Protein AF-A0A077WUE4-F1 (afdb_monomer)

Sequence (149 aa):
MSTCPNLTWLNMISPHDVDLSSLPMTTCPNLTHLLVYRSYEDITLDQVIDIWNRFPSLEHLRLHAYADMQPALVVTDHCPSMKTLEVRVLDASSLEFEYKKEGPPSEEAEITNLNVSWEAFDDEPSLNINPILRRYRNTLQQLDLKKNI

Radius of gyration: 15.43 Å; Cα contacts (8 Å, |Δi|>4): 306; chains: 1; bounding box: 34×41×38 Å

Organism: NCBI:txid688394

Nearest PDB structures (foldseek):
  7yrj-assembly1_B  TM=4.305E-01  e=7.480E-01  Homo sapiens
  7vkq-assembly1_A  TM=3.617E-01  e=7.026E-01  Drosophila melanogaster
  2wwx-assembly1_A  TM=5.158E-01  e=4.049E+00  Homo sapiens
  5ucr-assembly1_B  TM=3.877E-01  e=2.962E+00  Neisseria gonorrhoeae NCCP11945
  3dmh-assembly1_A  TM=5.832E-01  e=9.131E+00  Thermus thermophilus HB8

Mean predicted aligned error: 6.74 Å

Structure (mmCIF, N/CA/C/O backbone):
data_AF-A0A077WUE4-F1
#
_entry.id   AF-A0A077WUE4-F1
#
loop_
_atom_site.group_PDB
_atom_site.id
_atom_site.type_symbol
_atom_site.label_atom_id
_atom_site.label_alt_id
_atom_site.label_comp_id
_atom_site.label_asym_id
_atom_site.label_entity_id
_atom_site.label_seq_id
_atom_site.pdbx_PDB_ins_code
_atom_site.Cartn_x
_atom_site.Cartn_y
_atom_site.Cartn_z
_atom_site.occupancy
_atom_site.B_iso_or_equiv
_atom_site.auth_seq_id
_atom_site.auth_comp_id
_atom_site.auth_asym_id
_atom_site.auth_atom_id
_atom_site.pdbx_PDB_model_num
ATOM 1 N N . MET A 1 1 ? 4.539 -22.494 14.848 1.00 50.84 1 MET A N 1
ATOM 2 C CA . MET A 1 1 ? 5.478 -21.725 15.692 1.00 50.84 1 MET A CA 1
ATOM 3 C C . MET A 1 1 ? 5.593 -20.345 15.072 1.00 50.84 1 MET A C 1
ATOM 5 O O . MET A 1 1 ? 5.801 -20.287 13.870 1.00 50.84 1 MET A O 1
ATOM 9 N N . SER A 1 2 ? 5.374 -19.273 15.836 1.00 59.34 2 SER A N 1
ATOM 10 C CA . SER A 1 2 ? 5.565 -17.894 15.365 1.00 59.34 2 SER A CA 1
ATOM 11 C C . SER A 1 2 ? 7.052 -17.549 15.400 1.00 59.34 2 SER A C 1
ATOM 13 O O . SER A 1 2 ? 7.696 -17.749 16.434 1.00 59.34 2 SER A O 1
ATOM 15 N N . THR A 1 3 ? 7.594 -17.027 14.311 1.00 68.88 3 THR A N 1
ATOM 16 C CA . THR A 1 3 ? 8.992 -16.594 14.239 1.00 68.88 3 THR A CA 1
ATOM 17 C C . THR A 1 3 ? 9.052 -15.136 14.711 1.00 68.88 3 THR A C 1
ATOM 19 O O . THR A 1 3 ? 8.196 -14.335 14.379 1.00 68.88 3 THR A O 1
ATOM 22 N N . CYS A 1 4 ? 10.001 -14.744 15.556 1.00 78.75 4 CYS A N 1
ATOM 23 C CA . CYS A 1 4 ? 10.162 -13.326 15.937 1.00 78.75 4 CYS A CA 1
ATOM 24 C C . CYS A 1 4 ? 8.860 -12.610 16.408 1.00 78.75 4 CYS A C 1
ATOM 26 O O . CYS A 1 4 ? 8.463 -11.604 15.822 1.00 78.75 4 CYS A O 1
ATOM 28 N N . PRO A 1 5 ? 8.186 -13.074 17.480 1.00 82.88 5 PRO A N 1
ATOM 29 C CA . PRO A 1 5 ? 6.887 -12.538 17.914 1.00 82.88 5 PRO A CA 1
ATOM 30 C C . PRO A 1 5 ? 6.917 -11.055 18.314 1.00 82.88 5 PRO A C 1
ATOM 32 O O . PRO A 1 5 ? 5.872 -10.424 18.373 1.00 82.88 5 PRO A O 1
ATOM 35 N N . ASN A 1 6 ? 8.094 -10.487 18.575 1.00 88.19 6 ASN A N 1
ATOM 36 C CA . ASN A 1 6 ? 8.259 -9.073 18.921 1.00 88.19 6 ASN A CA 1
ATOM 37 C C . ASN A 1 6 ? 8.636 -8.198 17.714 1.00 88.19 6 ASN A C 1
ATOM 39 O O . ASN A 1 6 ? 8.863 -7.004 17.886 1.00 88.19 6 ASN A O 1
ATOM 43 N N . LEU A 1 7 ? 8.768 -8.776 16.515 1.00 90.69 7 LEU A N 1
ATOM 44 C CA . LEU A 1 7 ? 9.123 -8.023 15.319 1.00 90.69 7 LEU A CA 1
ATOM 45 C C . LEU A 1 7 ? 7.924 -7.191 14.867 1.00 90.69 7 LEU A C 1
ATOM 47 O O . LEU A 1 7 ? 6.911 -7.738 14.440 1.00 90.69 7 LEU A O 1
ATOM 51 N N . THR A 1 8 ? 8.065 -5.873 14.958 1.00 93.38 8 THR A N 1
ATOM 52 C CA . THR A 1 8 ? 7.058 -4.896 14.523 1.00 93.38 8 THR A CA 1
ATOM 53 C C . THR A 1 8 ? 7.438 -4.199 13.220 1.00 93.38 8 THR A C 1
ATOM 55 O O . THR A 1 8 ? 6.571 -3.670 12.532 1.00 93.38 8 THR A O 1
ATOM 58 N N . TRP A 1 9 ? 8.719 -4.237 12.850 1.00 94.12 9 TRP A N 1
ATOM 59 C CA . TRP A 1 9 ? 9.263 -3.555 11.683 1.00 94.12 9 TRP A CA 1
ATOM 60 C C . TRP A 1 9 ? 10.204 -4.472 10.907 1.00 94.12 9 TRP A C 1
ATOM 62 O O . TRP A 1 9 ? 11.134 -5.037 11.484 1.00 94.12 9 TRP A O 1
ATOM 72 N N . LEU A 1 10 ? 10.006 -4.572 9.595 1.00 91.75 10 LEU A N 1
ATOM 73 C CA . LEU A 1 10 ? 10.883 -5.297 8.683 1.00 91.75 10 LEU A CA 1
ATOM 74 C C . LEU A 1 10 ? 11.199 -4.423 7.469 1.00 91.75 10 LEU A C 1
ATOM 76 O O . LEU A 1 10 ? 10.311 -3.851 6.843 1.00 91.75 10 LEU A O 1
ATOM 80 N N . ASN A 1 11 ? 12.484 -4.326 7.143 1.00 91.50 11 ASN A N 1
ATOM 81 C CA . ASN A 1 11 ? 12.974 -3.590 5.988 1.00 91.50 11 ASN A CA 1
ATOM 82 C C . ASN A 1 11 ? 13.837 -4.514 5.127 1.00 91.50 11 ASN A C 1
ATOM 84 O O . ASN A 1 11 ? 14.848 -5.030 5.604 1.00 91.50 11 ASN A O 1
ATOM 88 N N . MET A 1 12 ? 13.434 -4.709 3.875 1.00 89.19 12 MET A N 1
ATOM 89 C CA . MET A 1 12 ? 14.132 -5.508 2.877 1.00 89.19 12 MET A CA 1
ATOM 90 C C . MET A 1 12 ? 14.604 -4.592 1.750 1.00 89.19 12 MET A C 1
ATOM 92 O O . MET A 1 12 ? 13.797 -4.028 1.011 1.00 89.19 12 MET A O 1
ATOM 96 N N . ILE A 1 13 ? 15.923 -4.444 1.624 1.00 87.81 13 ILE A N 1
ATOM 97 C CA . ILE A 1 13 ? 16.560 -3.612 0.600 1.00 87.81 13 ILE A CA 1
ATOM 98 C C . ILE A 1 13 ? 17.272 -4.526 -0.386 1.00 87.81 13 ILE A C 1
ATOM 100 O O . ILE A 1 13 ? 18.127 -5.317 0.008 1.00 87.81 13 ILE A O 1
ATOM 104 N N . SER A 1 14 ? 16.917 -4.396 -1.658 1.00 85.00 14 SER A N 1
ATOM 105 C CA . SER A 1 14 ? 17.414 -5.225 -2.752 1.00 85.00 14 SER A CA 1
ATOM 106 C C . SER A 1 14 ? 17.356 -6.731 -2.492 1.00 85.00 14 SER A C 1
ATOM 108 O O . SER A 1 14 ? 18.354 -7.423 -2.713 1.00 85.00 14 SER A O 1
ATOM 110 N N . PRO A 1 15 ? 16.209 -7.267 -2.024 1.00 82.19 15 PRO A N 1
ATOM 111 C CA . PRO A 1 15 ? 16.051 -8.710 -1.959 1.00 82.19 15 PRO A CA 1
ATOM 112 C C . PRO A 1 15 ? 16.087 -9.296 -3.375 1.00 82.19 15 PRO A C 1
ATOM 114 O O . PRO A 1 15 ? 15.539 -8.713 -4.314 1.00 82.19 15 PRO A O 1
ATOM 117 N N . HIS A 1 16 ? 16.738 -10.450 -3.525 1.00 77.12 16 HIS A N 1
ATOM 118 C CA . HIS A 1 16 ? 16.711 -11.202 -4.783 1.00 77.12 16 HIS A CA 1
ATOM 119 C C . HIS A 1 16 ? 15.294 -11.648 -5.139 1.00 77.12 16 HIS A C 1
ATOM 121 O O . HIS A 1 16 ? 14.901 -11.511 -6.287 1.00 77.12 16 HIS A O 1
ATOM 127 N N . ASP A 1 17 ? 14.542 -12.096 -4.137 1.00 75.31 17 ASP A N 1
ATOM 128 C CA . ASP A 1 17 ? 13.166 -12.552 -4.265 1.00 75.31 17 ASP A CA 1
ATOM 129 C C . ASP A 1 17 ? 12.365 -12.067 -3.045 1.00 75.31 17 ASP A C 1
ATOM 131 O O . ASP A 1 17 ? 12.893 -11.986 -1.928 1.00 75.31 17 ASP A O 1
ATOM 135 N N . VAL A 1 18 ? 11.108 -11.696 -3.277 1.00 75.69 18 VAL A N 1
ATOM 136 C CA . VAL A 1 18 ? 10.131 -11.273 -2.261 1.00 75.69 18 VAL A CA 1
ATOM 137 C C . VAL A 1 18 ? 9.136 -12.408 -1.984 1.00 75.69 18 VAL A C 1
ATOM 139 O O . VAL A 1 18 ? 8.132 -12.205 -1.308 1.00 75.69 18 VAL A O 1
ATOM 142 N N . ASP A 1 19 ? 9.398 -13.622 -2.471 1.00 75.50 19 ASP A N 1
ATOM 143 C CA . ASP A 1 19 ? 8.563 -14.780 -2.212 1.00 75.50 19 ASP A CA 1
ATOM 144 C C . ASP A 1 19 ? 8.569 -15.163 -0.726 1.00 75.50 19 ASP A C 1
ATOM 146 O O . ASP A 1 19 ? 9.442 -15.854 -0.188 1.00 75.50 19 ASP A O 1
ATOM 150 N N . LEU A 1 20 ? 7.519 -14.715 -0.046 1.00 73.12 20 LEU A N 1
ATOM 151 C CA . LEU A 1 20 ? 7.235 -15.068 1.334 1.00 73.12 20 LEU A CA 1
ATOM 152 C C . LEU A 1 20 ? 6.449 -16.384 1.435 1.00 73.12 20 LEU A C 1
ATOM 154 O O . LEU A 1 20 ? 6.045 -16.749 2.542 1.00 73.12 20 LEU A O 1
ATOM 158 N N . SER A 1 21 ? 6.229 -17.110 0.327 1.00 71.62 21 SER A N 1
ATOM 159 C CA . SER A 1 21 ? 5.464 -18.363 0.305 1.00 71.62 21 SER A CA 1
ATOM 160 C C . SER A 1 21 ? 6.049 -19.426 1.227 1.00 71.62 21 SER A C 1
ATOM 162 O O . SER A 1 21 ? 5.306 -20.144 1.901 1.00 71.62 21 SER A O 1
ATOM 164 N N . SER A 1 22 ? 7.381 -19.460 1.317 1.00 71.31 22 SER A N 1
ATOM 165 C CA . SER A 1 22 ? 8.142 -20.380 2.162 1.00 71.31 22 SER A CA 1
ATOM 166 C C . SER A 1 22 ? 7.986 -20.111 3.664 1.00 71.31 22 SER A C 1
ATOM 168 O O . SER A 1 22 ? 8.233 -20.999 4.485 1.00 71.31 22 SER A O 1
ATOM 170 N N . LEU A 1 23 ? 7.554 -18.905 4.046 1.00 68.62 23 LEU A N 1
ATOM 171 C CA . LEU A 1 23 ? 7.296 -18.551 5.435 1.00 68.62 23 LEU A CA 1
ATOM 172 C C . LEU A 1 23 ? 5.913 -19.071 5.872 1.00 68.62 23 LEU A C 1
ATOM 174 O O . LEU A 1 23 ? 4.958 -19.027 5.101 1.00 68.62 23 LEU A O 1
ATOM 178 N N . PRO A 1 24 ? 5.734 -19.522 7.124 1.00 67.06 24 PRO A N 1
ATOM 179 C CA . PRO A 1 24 ? 4.402 -19.769 7.681 1.00 67.06 24 PRO A CA 1
ATOM 180 C C . PRO A 1 24 ? 3.455 -18.557 7.539 1.00 67.06 24 PRO A C 1
ATOM 182 O O . PRO A 1 24 ? 3.879 -17.409 7.673 1.00 67.06 24 PRO A O 1
ATOM 185 N N . MET A 1 25 ? 2.144 -18.779 7.382 1.00 65.94 25 MET A N 1
ATOM 186 C CA . MET A 1 25 ? 1.152 -17.681 7.319 1.00 65.94 25 MET A CA 1
ATOM 187 C C . MET A 1 25 ? 1.108 -16.790 8.575 1.00 65.94 25 MET A C 1
ATOM 189 O O . MET A 1 25 ? 0.535 -15.715 8.540 1.00 65.94 25 MET A O 1
ATOM 193 N N . THR A 1 26 ? 1.711 -17.210 9.690 1.00 64.50 26 THR A N 1
ATOM 194 C CA . THR A 1 26 ? 1.737 -16.467 10.963 1.00 64.50 26 THR A CA 1
ATOM 195 C C . THR A 1 26 ? 3.157 -16.110 11.393 1.00 64.50 26 THR A C 1
ATOM 197 O O . THR A 1 26 ? 3.483 -16.107 12.583 1.00 64.50 26 THR A O 1
ATOM 200 N N . THR A 1 27 ? 4.035 -15.855 10.418 1.00 68.75 27 THR A N 1
ATOM 201 C CA . THR A 1 27 ? 5.469 -15.744 10.697 1.00 68.75 27 THR A CA 1
ATOM 202 C C . THR A 1 27 ? 5.816 -14.565 11.579 1.00 68.75 27 THR A C 1
ATOM 204 O O . THR A 1 27 ? 6.732 -14.747 12.348 1.00 68.75 27 THR A O 1
ATOM 207 N N . CYS A 1 28 ? 5.095 -13.442 11.596 1.00 82.06 28 CYS A N 1
ATOM 208 C CA . CYS A 1 28 ? 5.354 -12.332 12.526 1.00 82.06 28 CYS A CA 1
ATOM 209 C C . CYS A 1 28 ? 4.030 -11.620 12.864 1.00 82.06 28 CYS A C 1
ATOM 211 O O . CYS A 1 28 ? 3.685 -10.638 12.209 1.00 82.06 28 CYS A O 1
ATOM 213 N N . PRO A 1 29 ? 3.253 -12.098 13.855 1.00 83.00 29 PRO A N 1
ATOM 214 C CA . PRO A 1 29 ? 1.875 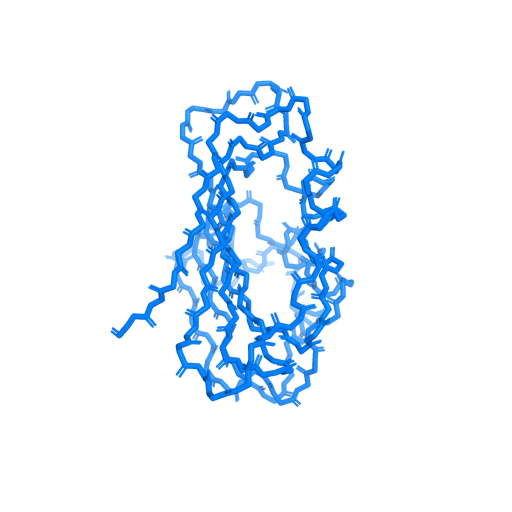-11.637 14.065 1.00 83.00 29 PRO A CA 1
ATOM 215 C C . PRO A 1 29 ? 1.769 -10.165 14.479 1.00 83.00 29 PRO A C 1
ATOM 217 O O . PRO A 1 29 ? 0.711 -9.570 14.318 1.00 83.00 29 PRO A O 1
ATOM 220 N N . ASN A 1 30 ? 2.852 -9.579 14.994 1.00 89.38 30 ASN A N 1
ATOM 221 C CA . ASN A 1 30 ? 2.905 -8.193 15.458 1.00 89.38 30 ASN A CA 1
ATOM 222 C C . ASN A 1 30 ? 3.593 -7.251 14.456 1.00 89.38 30 ASN A C 1
ATOM 224 O O . ASN A 1 30 ? 3.871 -6.107 14.807 1.00 89.38 30 ASN A O 1
ATOM 228 N N . LEU A 1 31 ? 3.890 -7.713 13.234 1.00 91.62 31 LEU A N 1
ATOM 229 C CA . LEU A 1 31 ? 4.519 -6.876 12.217 1.00 91.62 31 LEU A CA 1
ATOM 230 C C . LEU A 1 31 ? 3.537 -5.791 11.762 1.00 91.62 31 LEU A C 1
ATOM 232 O O . LEU A 1 31 ? 2.506 -6.103 11.173 1.00 91.62 31 LEU A O 1
ATOM 236 N N . THR A 1 32 ? 3.871 -4.531 12.034 1.00 93.12 32 THR A N 1
ATOM 237 C CA . THR A 1 32 ? 3.061 -3.361 11.670 1.00 93.12 32 THR A CA 1
ATOM 238 C C . THR A 1 32 ? 3.650 -2.587 10.496 1.00 93.12 32 THR A C 1
ATOM 240 O O . THR A 1 32 ? 2.910 -1.888 9.810 1.00 93.12 32 THR A O 1
ATOM 243 N N . HIS A 1 33 ? 4.952 -2.730 10.225 1.00 94.50 33 HIS A N 1
ATOM 244 C CA . HIS A 1 33 ? 5.639 -2.029 9.142 1.00 94.50 33 HIS A CA 1
ATOM 245 C C . HIS A 1 33 ? 6.469 -2.989 8.293 1.00 94.50 33 HIS A C 1
ATOM 247 O O . HIS A 1 33 ? 7.347 -3.690 8.808 1.00 94.50 33 HIS A O 1
ATOM 253 N N . LEU A 1 34 ? 6.225 -2.971 6.985 1.00 93.06 34 LEU A N 1
ATOM 254 C CA . LEU A 1 34 ? 6.987 -3.717 5.994 1.00 93.06 34 LEU A CA 1
ATOM 255 C C . LEU A 1 34 ? 7.415 -2.787 4.862 1.00 93.06 34 LEU A C 1
ATOM 257 O O . LEU A 1 34 ? 6.587 -2.155 4.209 1.00 93.06 34 LEU A O 1
ATOM 261 N N . LEU A 1 35 ? 8.719 -2.734 4.617 1.00 92.19 35 LEU A N 1
ATOM 262 C CA . LEU A 1 35 ? 9.312 -2.040 3.480 1.00 92.19 35 LEU A CA 1
ATOM 263 C C . LEU A 1 35 ? 10.032 -3.056 2.596 1.00 92.19 35 LEU A C 1
ATOM 265 O O . LEU A 1 35 ? 10.894 -3.790 3.080 1.00 92.19 35 LEU A O 1
ATOM 269 N N . VAL A 1 36 ? 9.705 -3.054 1.307 1.00 89.69 36 VAL A N 1
ATOM 270 C CA . VAL A 1 36 ? 10.411 -3.804 0.268 1.00 89.69 36 VAL A CA 1
ATOM 271 C C . VAL A 1 36 ? 10.852 -2.829 -0.811 1.00 89.69 36 VAL A C 1
ATOM 273 O O . VAL A 1 36 ? 10.029 -2.250 -1.519 1.00 89.69 36 VAL A O 1
ATOM 276 N N . TYR A 1 37 ? 12.159 -2.622 -0.917 1.00 85.75 37 TYR A N 1
ATOM 277 C CA . TYR A 1 37 ? 12.734 -1.620 -1.803 1.00 85.75 37 TYR A CA 1
ATOM 278 C C . TYR A 1 37 ? 13.703 -2.250 -2.802 1.00 85.75 37 TYR A C 1
ATOM 280 O O . TYR A 1 37 ? 14.611 -2.977 -2.400 1.00 85.75 37 TYR A O 1
ATOM 288 N N . ARG A 1 38 ? 13.545 -1.916 -4.092 1.00 82.25 38 ARG A N 1
ATOM 289 C CA . ARG A 1 38 ? 14.416 -2.346 -5.205 1.00 82.25 38 ARG A CA 1
ATOM 290 C C . ARG A 1 38 ? 14.639 -3.861 -5.277 1.00 82.25 38 ARG A C 1
ATOM 292 O O . ARG A 1 38 ? 15.787 -4.287 -5.402 1.00 82.25 38 ARG A O 1
ATOM 299 N N . SER A 1 39 ? 13.585 -4.666 -5.162 1.00 80.88 39 SER A N 1
ATOM 300 C CA . SER A 1 39 ? 13.703 -6.101 -5.443 1.00 80.88 39 SER A CA 1
ATOM 301 C C . SER A 1 39 ? 14.243 -6.325 -6.859 1.00 80.88 39 SER A C 1
ATOM 303 O O . SER A 1 39 ? 13.985 -5.527 -7.761 1.00 80.88 39 SER A O 1
ATOM 305 N N . TYR A 1 40 ? 15.048 -7.375 -7.037 1.00 75.44 40 TYR A N 1
ATOM 306 C CA . TYR A 1 40 ? 15.578 -7.725 -8.360 1.00 75.44 40 TYR A CA 1
ATOM 307 C C . TYR A 1 40 ? 14.491 -8.280 -9.282 1.00 75.44 40 TYR A C 1
ATOM 309 O O . TYR A 1 40 ? 14.570 -8.097 -10.494 1.00 75.44 40 TYR A O 1
ATOM 317 N N . GLU A 1 41 ? 13.495 -8.941 -8.697 1.00 79.62 41 GLU A N 1
ATOM 318 C CA . GLU A 1 41 ? 12.299 -9.412 -9.382 1.00 79.62 41 GLU A CA 1
ATOM 319 C C . GLU A 1 41 ? 11.116 -8.481 -9.103 1.00 79.62 41 GLU A C 1
ATOM 321 O O . GLU A 1 41 ? 10.997 -7.903 -8.012 1.00 79.62 41 GLU A O 1
ATOM 326 N N . ASP A 1 42 ? 10.247 -8.334 -10.102 1.00 76.81 42 ASP A N 1
ATOM 327 C CA . ASP A 1 42 ? 9.027 -7.543 -9.993 1.00 76.81 42 ASP A CA 1
ATOM 328 C C . ASP A 1 42 ? 8.106 -8.157 -8.942 1.00 76.81 42 ASP A C 1
ATOM 330 O O . ASP A 1 42 ? 7.783 -9.346 -8.992 1.00 76.81 42 ASP A O 1
ATOM 334 N N . ILE A 1 43 ? 7.646 -7.332 -8.001 1.00 80.25 43 ILE A N 1
ATOM 335 C CA . ILE A 1 43 ? 6.652 -7.769 -7.025 1.00 80.25 43 ILE A CA 1
ATOM 336 C C . ILE A 1 43 ? 5.327 -7.944 -7.757 1.00 80.25 43 ILE A C 1
ATOM 338 O O . ILE A 1 43 ? 4.697 -6.978 -8.191 1.00 80.25 43 ILE A O 1
ATOM 342 N N . THR A 1 44 ? 4.907 -9.194 -7.881 1.00 82.81 44 THR A N 1
ATOM 343 C CA . THR A 1 44 ? 3.640 -9.562 -8.505 1.00 82.81 44 THR A CA 1
ATOM 344 C C . THR A 1 44 ? 2.462 -9.202 -7.608 1.00 82.81 44 THR A C 1
ATOM 346 O O . THR A 1 44 ? 2.579 -9.115 -6.383 1.00 82.81 44 THR A O 1
ATOM 349 N N . LEU A 1 45 ? 1.283 -9.058 -8.211 1.00 82.12 45 LEU A N 1
ATOM 350 C CA . LEU A 1 45 ? 0.046 -8.854 -7.468 1.00 82.12 45 LEU A CA 1
ATOM 351 C C . LEU A 1 45 ? -0.191 -9.953 -6.412 1.00 82.12 45 LEU A C 1
ATOM 353 O O . LEU A 1 45 ? -0.493 -9.647 -5.259 1.00 82.12 45 LEU A O 1
ATOM 357 N N . ASP A 1 46 ? 0.001 -11.219 -6.779 1.00 83.56 46 ASP A N 1
ATOM 358 C CA . ASP A 1 46 ? -0.198 -12.342 -5.860 1.00 83.56 46 ASP A CA 1
ATOM 359 C C . ASP A 1 46 ? 0.717 -12.236 -4.630 1.00 83.56 46 ASP A C 1
ATOM 361 O O . ASP A 1 46 ? 0.269 -12.471 -3.510 1.00 83.56 46 ASP A O 1
ATOM 365 N N . GLN A 1 47 ? 1.962 -11.776 -4.800 1.00 84.94 47 GLN A N 1
ATOM 366 C CA . GLN A 1 47 ? 2.878 -11.525 -3.681 1.00 84.94 47 GLN A CA 1
ATOM 367 C C . GLN A 1 47 ? 2.403 -10.377 -2.779 1.00 84.94 47 GLN A C 1
ATOM 369 O O . GLN A 1 47 ? 2.523 -10.473 -1.557 1.00 84.94 47 GLN A O 1
ATOM 374 N N . VAL A 1 48 ? 1.828 -9.307 -3.342 1.00 84.75 48 VAL A N 1
ATOM 375 C CA . VAL A 1 48 ? 1.224 -8.223 -2.542 1.00 84.75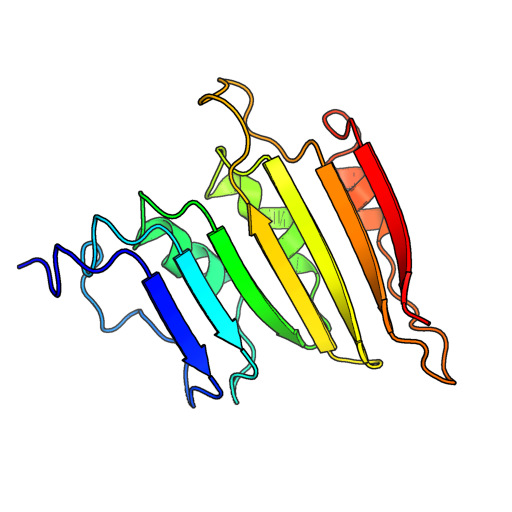 48 VAL A CA 1
ATOM 376 C C . VAL A 1 48 ? 0.062 -8.753 -1.704 1.00 84.75 48 VAL A C 1
ATOM 378 O O . VAL A 1 48 ? -0.025 -8.455 -0.513 1.00 84.75 48 VAL A O 1
ATOM 381 N N . ILE A 1 49 ? -0.812 -9.564 -2.300 1.00 84.19 49 ILE A N 1
ATOM 382 C CA . ILE A 1 49 ? -1.946 -10.193 -1.610 1.00 84.19 49 ILE A CA 1
ATOM 383 C C . ILE A 1 49 ? -1.448 -11.115 -0.489 1.00 84.19 49 ILE A C 1
ATOM 385 O O . ILE A 1 49 ? -1.940 -11.060 0.642 1.00 84.19 49 ILE A O 1
ATOM 389 N N . ASP A 1 50 ? -0.434 -11.925 -0.778 1.00 85.69 50 ASP A N 1
ATOM 390 C CA . ASP A 1 50 ? 0.176 -12.839 0.182 1.00 85.69 50 ASP A CA 1
ATOM 391 C C . ASP A 1 50 ? 0.799 -12.109 1.374 1.00 85.69 50 ASP A C 1
ATOM 393 O O . ASP A 1 50 ? 0.651 -12.562 2.510 1.00 85.69 50 ASP A O 1
ATOM 397 N N . ILE A 1 51 ? 1.449 -10.964 1.148 1.00 87.19 51 ILE A N 1
ATOM 398 C CA . ILE A 1 51 ? 1.974 -10.104 2.216 1.00 87.19 51 ILE A CA 1
ATOM 399 C C . ILE A 1 51 ? 0.852 -9.716 3.190 1.00 87.19 51 ILE A C 1
ATOM 401 O O . ILE A 1 51 ? 1.004 -9.895 4.401 1.00 87.19 51 ILE A O 1
ATOM 405 N N . TRP A 1 52 ? -0.290 -9.244 2.684 1.00 83.81 52 TRP A N 1
ATOM 406 C CA . TRP A 1 52 ? -1.417 -8.844 3.534 1.00 83.81 52 TRP A CA 1
ATOM 407 C C . TRP A 1 52 ? -2.011 -10.013 4.315 1.00 83.81 52 TRP A C 1
ATOM 409 O O . TRP A 1 52 ? -2.279 -9.887 5.510 1.00 83.81 52 TRP A O 1
ATOM 419 N N . ASN A 1 53 ? -2.152 -11.173 3.674 1.00 83.38 53 ASN A N 1
ATOM 420 C CA . ASN A 1 53 ? -2.677 -12.373 4.324 1.00 83.38 53 ASN A CA 1
ATOM 421 C C . ASN A 1 53 ? -1.750 -12.898 5.436 1.00 83.38 53 ASN A C 1
ATOM 423 O O . ASN A 1 53 ? -2.221 -13.497 6.404 1.00 83.38 53 ASN A O 1
ATOM 427 N N . ARG A 1 54 ? -0.432 -12.691 5.305 1.00 84.81 54 ARG A N 1
ATOM 428 C CA . ARG A 1 54 ? 0.587 -13.169 6.260 1.00 84.81 54 ARG A CA 1
ATOM 429 C C . ARG A 1 54 ? 0.795 -12.233 7.449 1.00 84.81 54 ARG A C 1
ATOM 431 O O . ARG A 1 54 ? 1.202 -12.686 8.522 1.00 84.81 54 ARG A O 1
ATOM 438 N N . PHE A 1 55 ? 0.532 -10.941 7.274 1.00 87.25 55 PHE A N 1
ATOM 439 C CA . PHE A 1 55 ? 0.763 -9.918 8.293 1.00 87.25 55 PHE A CA 1
ATOM 440 C C . PHE A 1 55 ? -0.547 -9.189 8.632 1.00 87.25 55 PHE A C 1
ATOM 442 O O . PHE A 1 55 ? -0.755 -8.052 8.217 1.00 87.25 55 PHE A O 1
ATOM 449 N N . PRO A 1 56 ? -1.442 -9.806 9.428 1.00 83.94 56 PRO A N 1
ATOM 450 C CA . PRO A 1 56 ? -2.762 -9.237 9.726 1.00 83.94 56 PRO A CA 1
ATOM 451 C C . PRO A 1 56 ? -2.710 -7.945 10.558 1.00 83.94 56 PRO A C 1
ATOM 453 O O . PRO A 1 56 ? -3.688 -7.204 10.607 1.00 83.94 56 PRO A O 1
ATOM 456 N N . SER A 1 57 ? -1.582 -7.676 11.218 1.00 88.31 57 SER A N 1
ATOM 457 C CA . SER A 1 57 ? -1.351 -6.451 11.994 1.00 88.31 57 SER A CA 1
ATOM 458 C C . SER A 1 57 ? -0.681 -5.345 11.178 1.00 88.31 57 SER A C 1
ATOM 460 O O . SER A 1 57 ? -0.319 -4.323 11.754 1.00 88.31 57 SER A O 1
ATOM 462 N N . LEU A 1 58 ? -0.475 -5.533 9.870 1.00 89.62 58 LEU A N 1
ATOM 463 C CA . LEU A 1 58 ? 0.262 -4.584 9.048 1.00 89.62 58 LEU A CA 1
ATOM 464 C C . LEU A 1 58 ? -0.509 -3.265 8.920 1.00 89.62 58 LEU A C 1
ATOM 466 O O . LEU A 1 58 ? -1.665 -3.223 8.503 1.00 89.62 58 LEU A O 1
ATOM 470 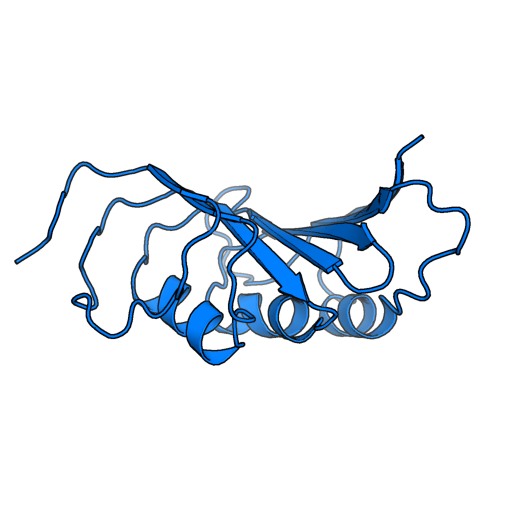N N . GLU A 1 59 ? 0.149 -2.177 9.297 1.00 91.62 59 GLU A N 1
ATOM 471 C CA . GLU A 1 59 ? -0.394 -0.818 9.262 1.00 91.62 59 GLU A CA 1
ATOM 472 C C . GLU A 1 59 ? 0.264 0.010 8.161 1.00 91.62 59 GLU A C 1
ATOM 474 O O . GLU A 1 59 ? -0.352 0.938 7.646 1.00 91.62 59 GLU A O 1
ATOM 479 N N . HIS A 1 60 ? 1.499 -0.343 7.798 1.00 92.69 60 HIS A N 1
ATOM 480 C CA . HIS A 1 60 ? 2.301 0.348 6.803 1.00 92.69 60 HIS A CA 1
ATOM 481 C C . HIS A 1 60 ? 2.971 -0.667 5.880 1.00 92.69 60 HIS A C 1
ATOM 483 O O . HIS A 1 60 ? 3.759 -1.506 6.329 1.00 92.69 60 HIS A O 1
ATOM 489 N N . LEU A 1 61 ? 2.691 -0.560 4.584 1.00 92.06 61 LEU A N 1
ATOM 490 C CA . LEU A 1 61 ? 3.340 -1.355 3.549 1.00 92.06 61 LEU A CA 1
ATOM 491 C C . LEU A 1 61 ? 3.929 -0.429 2.498 1.00 92.06 61 LEU A C 1
ATOM 493 O O . LEU A 1 61 ? 3.207 0.379 1.926 1.00 92.06 61 LEU A O 1
ATOM 497 N N . ARG A 1 62 ? 5.218 -0.579 2.203 1.00 92.19 62 ARG A N 1
ATOM 498 C CA . ARG A 1 62 ? 5.876 0.153 1.123 1.00 92.19 62 ARG A CA 1
ATOM 499 C C . ARG A 1 62 ? 6.557 -0.810 0.164 1.00 92.19 62 ARG A C 1
ATOM 501 O O . ARG A 1 62 ? 7.340 -1.653 0.597 1.00 92.19 62 ARG A O 1
ATOM 508 N N . LEU A 1 63 ? 6.233 -0.684 -1.117 1.00 90.00 63 LEU A N 1
ATOM 509 C CA . LEU A 1 63 ? 6.641 -1.589 -2.186 1.00 90.00 63 LEU A CA 1
ATOM 510 C C . LEU A 1 63 ? 7.203 -0.799 -3.361 1.00 90.00 63 LEU A C 1
ATOM 512 O O . LEU A 1 63 ? 6.584 0.156 -3.822 1.00 90.00 63 LEU A O 1
ATOM 516 N N . HIS A 1 64 ? 8.337 -1.247 -3.880 1.00 87.25 64 HIS A N 1
ATOM 517 C CA . HIS A 1 64 ? 8.832 -0.844 -5.190 1.00 87.25 64 HIS A CA 1
ATOM 518 C C . HIS A 1 64 ? 8.253 -1.793 -6.248 1.00 87.25 64 HIS A C 1
ATOM 520 O O . HIS A 1 64 ? 8.364 -3.007 -6.096 1.00 87.25 64 HIS A O 1
ATOM 526 N N . ALA A 1 65 ? 7.661 -1.257 -7.311 1.00 78.88 65 ALA A N 1
ATOM 527 C CA . ALA A 1 65 ? 7.137 -2.026 -8.436 1.00 78.88 65 ALA A CA 1
ATOM 528 C C . ALA A 1 65 ? 7.533 -1.383 -9.770 1.00 78.88 65 ALA A C 1
ATOM 530 O O . ALA A 1 65 ? 7.675 -0.163 -9.865 1.00 78.88 65 ALA A O 1
ATOM 531 N N . TYR A 1 66 ? 7.675 -2.195 -10.813 1.00 74.25 66 TYR A N 1
ATOM 532 C CA . TYR A 1 66 ? 7.972 -1.707 -12.156 1.00 74.25 66 TYR A CA 1
ATOM 533 C C . TYR A 1 66 ? 6.684 -1.523 -12.958 1.00 74.25 66 TYR A C 1
ATOM 535 O O . TYR A 1 66 ? 5.988 -2.490 -13.244 1.00 74.25 66 TYR A O 1
ATOM 543 N N . ALA A 1 67 ? 6.371 -0.269 -13.297 1.00 68.19 67 ALA A N 1
ATOM 544 C CA . ALA A 1 67 ? 5.317 0.201 -14.206 1.00 68.19 67 ALA A CA 1
ATOM 545 C C . ALA A 1 67 ? 3.890 -0.374 -14.036 1.00 68.19 67 ALA A C 1
ATOM 547 O O . ALA A 1 67 ? 3.010 -0.062 -14.841 1.00 68.19 67 ALA A O 1
ATOM 548 N N . ASP A 1 68 ? 3.625 -1.165 -12.996 1.00 76.75 68 ASP A N 1
ATOM 549 C CA . ASP A 1 68 ? 2.339 -1.804 -12.755 1.00 76.75 68 ASP A CA 1
ATOM 550 C C . ASP A 1 68 ? 1.540 -1.066 -11.675 1.00 76.75 68 ASP A C 1
ATOM 552 O O . ASP A 1 68 ? 1.966 -0.923 -10.531 1.00 76.75 68 ASP A O 1
ATOM 556 N N . MET A 1 69 ? 0.344 -0.605 -12.044 1.00 81.69 69 MET A N 1
ATOM 557 C CA . MET A 1 69 ? -0.613 0.017 -11.128 1.00 81.69 69 MET A CA 1
ATOM 558 C C . MET A 1 69 ? -1.572 -0.976 -10.478 1.00 81.69 69 MET A C 1
ATOM 560 O O . MET A 1 69 ? -2.345 -0.561 -9.615 1.00 81.69 69 MET A O 1
ATOM 564 N N . GLN A 1 70 ? -1.578 -2.251 -10.879 1.00 84.06 70 GLN A N 1
ATOM 565 C CA . GLN A 1 70 ? -2.476 -3.247 -10.294 1.00 84.06 70 GLN A CA 1
ATOM 566 C C . GLN A 1 70 ? -2.413 -3.271 -8.763 1.00 84.06 70 GLN A C 1
ATOM 568 O O . GLN A 1 70 ? -3.493 -3.236 -8.171 1.00 84.06 70 GLN A O 1
ATOM 573 N N . PRO A 1 71 ? -1.235 -3.205 -8.099 1.00 82.31 71 PRO A N 1
ATOM 574 C CA . PRO A 1 71 ? -1.172 -3.158 -6.639 1.00 82.31 71 PRO A CA 1
ATOM 575 C C . PRO A 1 71 ? -2.046 -2.052 -6.027 1.00 82.31 71 PRO A C 1
ATOM 577 O O . PRO A 1 71 ? -2.765 -2.299 -5.061 1.00 82.31 71 PRO A O 1
ATOM 580 N N . ALA A 1 72 ? -2.081 -0.864 -6.638 1.00 82.75 72 ALA A N 1
ATOM 581 C CA . ALA A 1 72 ? -2.888 0.260 -6.165 1.00 82.75 72 ALA A CA 1
ATOM 582 C C . ALA A 1 72 ? -4.408 0.039 -6.287 1.0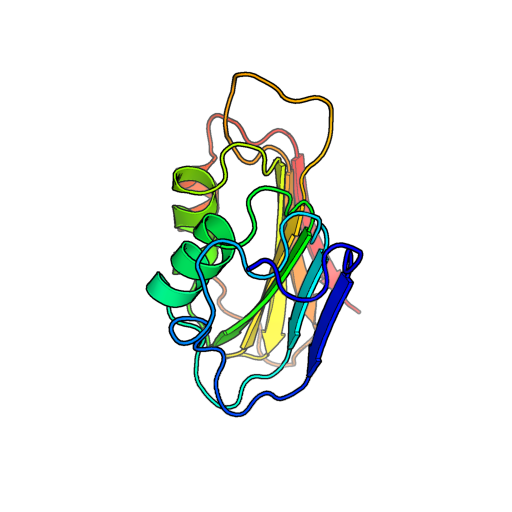0 82.75 72 ALA A C 1
ATOM 584 O O . ALA A 1 72 ? -5.179 0.711 -5.597 1.00 82.75 72 ALA A O 1
ATOM 585 N N . LEU A 1 73 ? -4.866 -0.862 -7.161 1.00 84.38 73 LEU A N 1
ATOM 586 C CA . LEU A 1 73 ? -6.289 -1.050 -7.486 1.00 84.38 73 LEU A CA 1
ATOM 587 C C . LEU A 1 73 ? -6.993 -2.119 -6.642 1.00 84.38 73 LEU A C 1
ATOM 589 O O . LEU A 1 73 ? -8.219 -2.084 -6.512 1.00 84.38 73 LEU A O 1
ATOM 593 N N . VAL A 1 74 ? -6.217 -3.045 -6.090 1.00 81.19 74 VAL A N 1
ATOM 594 C CA . VAL A 1 74 ? -6.679 -4.287 -5.442 1.00 81.19 74 VAL A CA 1
ATOM 595 C C . VAL A 1 74 ? -6.291 -4.387 -3.971 1.00 81.19 74 VAL A C 1
ATOM 597 O O . VAL A 1 74 ? -6.828 -5.223 -3.253 1.00 81.19 74 VAL A O 1
ATOM 600 N N . VAL A 1 75 ? -5.392 -3.525 -3.481 1.00 76.19 75 VAL A N 1
ATOM 601 C CA . VAL A 1 75 ? -4.939 -3.564 -2.080 1.00 76.19 75 VAL A CA 1
ATOM 602 C C . VAL A 1 75 ? -6.103 -3.519 -1.081 1.00 76.19 75 VAL A C 1
ATOM 604 O O . VAL A 1 75 ? -6.061 -4.171 -0.042 1.00 76.19 75 VAL A O 1
ATOM 607 N N . THR A 1 76 ? -7.154 -2.762 -1.405 1.00 75.88 76 THR A N 1
ATOM 608 C CA . THR A 1 76 ? -8.315 -2.530 -0.537 1.00 75.88 76 THR A CA 1
ATOM 609 C C . THR A 1 76 ? -9.227 -3.743 -0.446 1.00 75.88 76 THR A C 1
ATOM 611 O O . THR A 1 76 ? -9.870 -3.929 0.583 1.00 75.88 76 THR A O 1
ATOM 614 N N . ASP A 1 77 ? -9.216 -4.616 -1.457 1.00 81.06 77 ASP A N 1
ATOM 615 C CA . ASP A 1 77 ? -9.971 -5.871 -1.432 1.00 81.06 77 ASP A CA 1
ATOM 616 C C . ASP A 1 77 ? -9.385 -6.864 -0.410 1.00 81.06 77 ASP A C 1
ATOM 618 O O . ASP A 1 77 ? -10.095 -7.734 0.093 1.00 81.06 77 ASP A O 1
ATOM 622 N N . HIS A 1 78 ? -8.100 -6.714 -0.067 1.00 79.06 78 HIS A N 1
ATOM 623 C CA . HIS A 1 78 ? -7.379 -7.599 0.853 1.00 79.06 78 HIS A CA 1
ATOM 624 C C . HIS A 1 78 ? -7.039 -6.947 2.198 1.00 79.06 78 HIS A C 1
ATOM 626 O O . HIS A 1 78 ? -6.907 -7.642 3.204 1.00 79.06 78 HIS A O 1
ATOM 632 N N . CYS A 1 79 ? -6.926 -5.619 2.243 1.00 78.50 79 CYS A N 1
ATOM 633 C CA . CYS A 1 79 ? -6.671 -4.863 3.462 1.00 78.50 79 CYS A CA 1
ATOM 634 C C . CYS A 1 79 ? -7.635 -3.666 3.574 1.00 78.50 79 CYS A C 1
ATOM 636 O O . CYS A 1 79 ? -7.257 -2.522 3.302 1.00 78.50 79 CYS A O 1
ATOM 638 N N . PRO A 1 80 ? -8.883 -3.905 4.017 1.00 75.75 80 PRO A N 1
ATOM 639 C CA . PRO A 1 80 ? -9.928 -2.880 4.071 1.00 75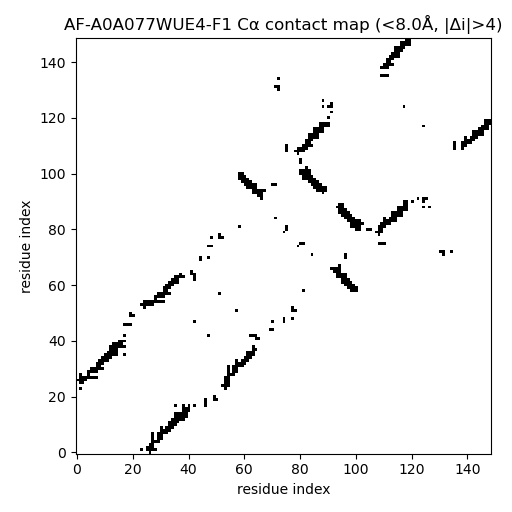.75 80 PRO A CA 1
ATOM 640 C C . PRO A 1 80 ? -9.605 -1.720 5.028 1.00 75.75 80 PRO A C 1
ATOM 642 O O . PRO A 1 80 ? -10.184 -0.642 4.935 1.00 75.75 80 PRO A O 1
ATOM 645 N N . SER A 1 81 ? -8.674 -1.913 5.967 1.00 80.44 81 SER A N 1
ATOM 646 C CA . SER A 1 81 ? -8.289 -0.878 6.930 1.00 80.44 81 SER A CA 1
ATOM 647 C C . SER A 1 81 ? -7.372 0.210 6.363 1.00 80.44 81 SER A C 1
ATOM 649 O O . SER A 1 81 ? -7.113 1.190 7.059 1.00 80.44 81 SER A O 1
ATOM 651 N N . MET A 1 82 ? -6.846 0.049 5.146 1.00 86.75 82 MET A N 1
ATOM 652 C CA . MET A 1 82 ? -5.968 1.049 4.533 1.00 86.75 82 MET A CA 1
ATOM 653 C C . MET A 1 82 ? -6.763 2.281 4.102 1.00 86.75 82 MET A C 1
ATOM 655 O O . MET A 1 82 ? -7.802 2.166 3.456 1.00 86.75 82 MET A O 1
ATOM 659 N N . LYS A 1 83 ? -6.256 3.467 4.448 1.00 90.44 83 LYS A N 1
ATOM 660 C CA . LYS A 1 83 ? -6.907 4.758 4.164 1.00 90.44 83 LYS A CA 1
ATOM 661 C C . LYS A 1 83 ? -6.099 5.650 3.246 1.00 90.44 83 LYS A C 1
ATOM 663 O O . LYS A 1 83 ? -6.685 6.400 2.464 1.00 90.44 83 LYS A O 1
ATOM 668 N N . THR A 1 84 ? -4.780 5.523 3.304 1.00 92.44 84 THR A N 1
ATOM 669 C CA . THR A 1 84 ? -3.872 6.318 2.490 1.00 92.44 84 THR A CA 1
ATOM 670 C C . THR A 1 84 ? -3.145 5.432 1.502 1.00 92.44 84 THR A C 1
ATOM 672 O O . THR A 1 84 ? -2.568 4.409 1.874 1.00 92.44 84 THR A O 1
ATOM 675 N N . LEU A 1 85 ? -3.169 5.864 0.247 1.00 93.12 85 LEU A N 1
ATOM 676 C CA . LEU A 1 85 ? -2.348 5.353 -0.834 1.00 93.12 85 LEU A CA 1
ATOM 677 C C . LEU A 1 85 ? -1.452 6.487 -1.321 1.00 93.12 85 LEU A C 1
ATOM 679 O O . LEU A 1 85 ? -1.929 7.524 -1.780 1.00 93.12 85 LEU A O 1
ATOM 683 N N . GLU A 1 86 ? -0.151 6.276 -1.244 1.00 93.44 86 GLU A N 1
ATOM 684 C CA . GLU A 1 86 ? 0.843 7.149 -1.839 1.00 93.44 86 GLU A CA 1
ATOM 685 C C . GLU A 1 86 ? 1.523 6.428 -3.005 1.00 93.44 86 GLU A C 1
ATOM 687 O O . GLU A 1 86 ? 1.985 5.298 -2.869 1.00 93.44 86 GLU A O 1
ATOM 692 N N . VAL A 1 87 ? 1.543 7.082 -4.16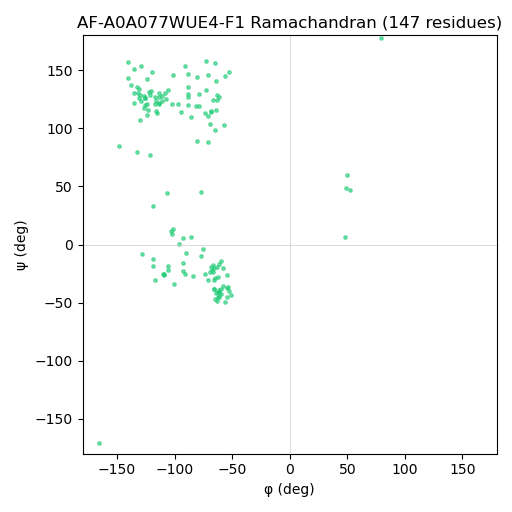4 1.00 91.81 87 VAL A N 1
ATOM 693 C CA . VAL A 1 87 ? 2.171 6.604 -5.395 1.00 91.81 87 VAL A CA 1
ATOM 694 C C . VAL A 1 87 ? 3.296 7.568 -5.739 1.00 91.81 87 VAL A C 1
ATOM 696 O O . VAL A 1 87 ? 3.040 8.739 -6.024 1.00 91.81 87 VAL A O 1
ATOM 699 N N . ARG A 1 88 ? 4.544 7.102 -5.714 1.00 90.19 88 ARG A N 1
ATOM 700 C CA . ARG A 1 88 ? 5.701 7.889 -6.157 1.00 90.19 88 ARG A CA 1
ATOM 701 C C . ARG A 1 88 ? 6.218 7.349 -7.476 1.00 90.19 88 ARG A C 1
ATOM 703 O O . ARG A 1 88 ? 6.527 6.168 -7.579 1.00 90.19 88 ARG A O 1
ATOM 710 N N . VAL A 1 89 ? 6.320 8.213 -8.473 1.00 88.25 89 VAL A N 1
ATOM 711 C CA . VAL A 1 89 ? 7.005 7.910 -9.727 1.00 88.25 89 VAL A CA 1
ATOM 712 C C . VAL A 1 89 ? 8.479 8.210 -9.534 1.00 88.25 89 VAL A C 1
ATOM 714 O O . VAL A 1 89 ? 8.859 9.374 -9.382 1.00 88.25 89 VAL A O 1
ATOM 717 N N . LEU A 1 90 ? 9.276 7.145 -9.499 1.00 84.94 90 LEU A N 1
ATOM 718 C CA . LEU A 1 90 ? 10.718 7.211 -9.293 1.00 84.94 90 LEU A CA 1
ATOM 719 C C . LEU A 1 90 ? 11.487 7.318 -10.606 1.00 84.94 90 LEU A C 1
ATOM 721 O O . LEU A 1 90 ? 12.596 7.813 -10.576 1.00 84.94 90 LEU A O 1
ATOM 725 N N . ASP A 1 91 ? 10.943 6.840 -11.728 1.00 81.44 91 ASP A N 1
ATOM 726 C CA . ASP A 1 91 ? 11.443 7.078 -13.091 1.00 81.44 91 ASP A CA 1
ATOM 727 C C . ASP A 1 91 ? 10.370 6.672 -14.125 1.00 81.44 91 ASP A C 1
ATOM 729 O O . ASP A 1 91 ? 9.225 6.392 -13.765 1.00 81.44 91 ASP A O 1
ATOM 733 N N . ALA A 1 92 ? 10.715 6.636 -15.418 1.00 77.19 92 ALA A N 1
ATOM 734 C CA . ALA A 1 92 ? 9.797 6.269 -16.504 1.00 77.19 92 ALA A CA 1
ATOM 735 C C . ALA A 1 92 ? 9.173 4.861 -16.369 1.00 77.19 92 ALA A C 1
ATOM 737 O O . ALA A 1 92 ? 8.154 4.573 -16.996 1.00 77.19 92 ALA A O 1
ATOM 738 N N . SER A 1 93 ? 9.787 3.985 -15.576 1.00 78.62 93 SER A N 1
ATOM 739 C CA . SER A 1 93 ? 9.418 2.581 -15.395 1.00 78.62 93 SER A CA 1
ATOM 740 C C . SER A 1 93 ? 9.258 2.159 -13.935 1.00 78.62 93 SER A C 1
ATOM 742 O O . SER A 1 93 ? 8.797 1.051 -13.685 1.00 78.62 93 SER A O 1
ATOM 744 N N . SER A 1 94 ? 9.609 3.012 -12.974 1.00 84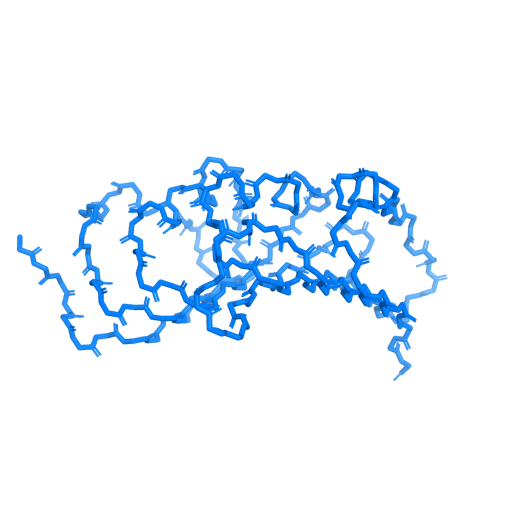.62 94 SER A N 1
ATOM 745 C CA . SER A 1 94 ? 9.654 2.667 -11.556 1.00 84.62 94 SER A CA 1
ATOM 746 C C . SER A 1 94 ? 8.607 3.430 -10.754 1.00 84.62 94 SER A C 1
ATOM 748 O O . SER A 1 94 ? 8.526 4.663 -10.784 1.00 84.62 94 SER A O 1
ATOM 750 N N . LEU A 1 95 ? 7.807 2.668 -10.011 1.00 87.81 95 LEU A N 1
ATOM 751 C CA . LEU A 1 95 ? 6.801 3.158 -9.086 1.00 87.81 95 LEU A CA 1
ATOM 752 C C . LEU A 1 95 ? 7.107 2.681 -7.675 1.00 87.81 95 LEU A C 1
ATOM 754 O O . LEU A 1 95 ? 7.595 1.578 -7.433 1.00 87.81 95 LEU A O 1
ATOM 758 N N . GLU A 1 96 ? 6.736 3.511 -6.719 1.00 90.25 96 GLU A N 1
ATOM 759 C CA . GLU A 1 96 ? 6.698 3.147 -5.322 1.00 90.25 96 GLU A CA 1
ATOM 760 C C . GLU A 1 96 ? 5.285 3.337 -4.794 1.00 90.25 96 GLU A C 1
ATOM 762 O O . GLU A 1 96 ? 4.686 4.400 -4.954 1.00 90.25 96 GLU A O 1
ATOM 767 N N . PHE A 1 97 ? 4.765 2.302 -4.152 1.00 91.31 97 PHE A N 1
ATOM 768 C CA . PHE A 1 97 ? 3.483 2.329 -3.475 1.00 91.31 97 PHE A CA 1
ATOM 769 C C . PHE A 1 97 ? 3.712 2.320 -1.977 1.00 91.31 97 PHE A C 1
ATOM 771 O O . PHE A 1 97 ? 4.444 1.475 -1.467 1.00 91.31 97 PHE A O 1
ATOM 778 N N . GLU A 1 98 ? 3.066 3.228 -1.263 1.00 92.44 98 GLU A N 1
ATOM 779 C CA . GLU A 1 98 ? 3.057 3.258 0.191 1.00 92.44 98 GLU A CA 1
ATOM 780 C C . GLU A 1 98 ? 1.603 3.291 0.680 1.00 92.44 98 GLU A C 1
ATOM 782 O O . GLU A 1 98 ? 0.844 4.213 0.389 1.00 92.44 98 GLU A O 1
ATOM 787 N N . TYR A 1 99 ? 1.211 2.250 1.409 1.00 92.00 99 TYR A N 1
ATOM 788 C CA . TYR A 1 99 ? -0.119 2.061 1.978 1.00 92.00 99 TYR A CA 1
ATOM 789 C C . TYR A 1 99 ? -0.060 2.315 3.476 1.00 92.00 99 TYR A C 1
ATOM 791 O O . TYR A 1 99 ? 0.830 1.787 4.150 1.00 92.00 99 TYR A O 1
ATOM 799 N N . LYS A 1 100 ? -1.003 3.106 3.997 1.00 91.81 100 LYS A N 1
ATOM 800 C CA . LYS A 1 10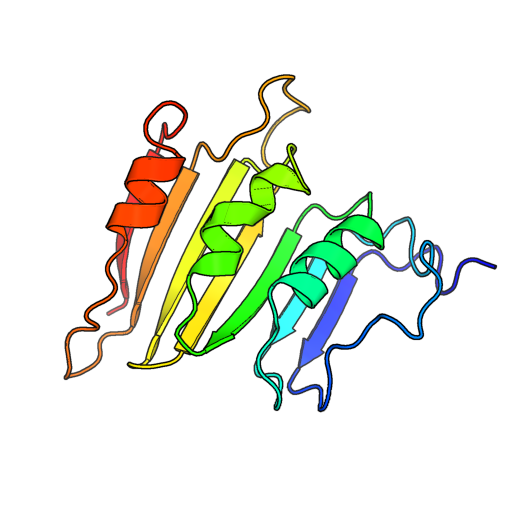0 ? -1.082 3.419 5.428 1.00 91.81 100 LYS A CA 1
ATOM 801 C C . LYS A 1 100 ? -2.496 3.248 5.955 1.00 91.81 100 LYS A C 1
ATOM 803 O O . LYS A 1 100 ? -3.478 3.714 5.364 1.00 91.81 100 LYS A O 1
ATOM 808 N N . LYS A 1 101 ? -2.580 2.617 7.118 1.00 89.12 101 LYS A N 1
ATOM 809 C CA . LYS A 1 101 ? -3.760 2.622 7.970 1.00 89.12 101 LYS A CA 1
ATOM 810 C C . LYS A 1 101 ? -3.798 3.950 8.717 1.00 89.12 101 LYS A C 1
ATOM 812 O O . LYS A 1 101 ? -2.894 4.256 9.488 1.00 89.12 101 LYS A O 1
ATOM 817 N N . GLU A 1 102 ? -4.851 4.730 8.506 1.00 79.44 102 GLU A N 1
ATOM 818 C CA . GLU A 1 102 ? -5.073 5.983 9.230 1.00 79.44 102 GLU A CA 1
ATOM 819 C C . GLU A 1 102 ? -6.434 5.963 9.922 1.00 79.44 102 GLU A C 1
ATOM 821 O O . GLU A 1 102 ? -7.420 5.462 9.386 1.00 79.44 102 GLU A O 1
ATOM 826 N N . GLY A 1 103 ? -6.491 6.535 11.122 1.00 69.19 103 GLY A N 1
ATOM 827 C CA . GLY A 1 103 ? -7.730 6.661 11.882 1.00 69.19 103 GLY A CA 1
ATOM 828 C C . GLY A 1 103 ? -8.180 5.385 12.611 1.00 69.19 103 GLY A C 1
ATOM 829 O O . GLY A 1 103 ? -7.515 4.346 12.577 1.00 69.19 103 GLY A O 1
ATOM 830 N N . PRO A 1 104 ? -9.298 5.477 13.353 1.00 63.91 104 PRO A N 1
ATOM 831 C CA . PRO A 1 104 ? -9.895 4.329 14.021 1.00 63.91 104 PRO A CA 1
ATOM 832 C C . PRO A 1 104 ? -10.391 3.308 12.984 1.00 63.91 104 PRO A C 1
ATOM 834 O O . PRO A 1 104 ? -10.681 3.693 11.851 1.00 63.91 104 PRO A O 1
ATOM 837 N N . PRO A 1 105 ? -10.524 2.020 13.351 1.00 59.47 105 PRO A N 1
ATOM 838 C CA . PRO A 1 105 ? -11.116 1.018 12.471 1.00 59.47 105 PRO A CA 1
ATOM 839 C C . PRO A 1 105 ? -12.527 1.469 12.070 1.00 59.47 105 PRO A C 1
ATOM 841 O O . PRO A 1 105 ? -13.452 1.416 12.876 1.00 59.47 105 PRO A O 1
ATOM 844 N N . SER A 1 106 ? -12.675 1.982 10.848 1.00 59.06 106 SER A N 1
ATOM 845 C CA . SER A 1 106 ? -13.975 2.325 10.281 1.00 59.06 106 SER A CA 1
ATOM 846 C C . SER A 1 106 ? -14.557 1.104 9.587 1.00 59.06 106 SER A C 1
ATOM 848 O O . SER A 1 106 ? -13.819 0.328 8.984 1.00 59.06 106 SER A O 1
ATOM 850 N N . GLU A 1 107 ? -15.879 0.973 9.615 1.00 57.94 107 GLU A N 1
ATOM 851 C CA . GLU A 1 107 ? -16.588 -0.104 8.913 1.00 57.94 107 GLU A CA 1
ATOM 852 C C . GLU A 1 107 ? -16.487 0.023 7.383 1.00 57.94 107 GLU A C 1
ATOM 854 O O . GLU A 1 107 ? -16.573 -0.979 6.678 1.00 57.94 107 GLU A O 1
ATOM 859 N N . GLU A 1 108 ? -16.247 1.232 6.864 1.00 61.19 108 GLU A N 1
ATOM 860 C CA . GLU A 1 108 ? -16.059 1.464 5.430 1.00 61.19 108 GLU A CA 1
ATOM 861 C C . GLU A 1 108 ? -14.591 1.290 5.030 1.00 61.19 108 GLU A C 1
ATOM 863 O O . GLU A 1 108 ? -13.682 1.884 5.612 1.00 61.19 108 GLU A O 1
ATOM 868 N N . ALA A 1 109 ? -14.376 0.446 4.032 1.00 63.00 109 ALA A N 1
ATOM 869 C CA . ALA A 1 109 ? -13.151 -0.296 3.779 1.00 63.00 109 ALA A CA 1
ATOM 870 C C . ALA A 1 109 ? -12.339 0.238 2.586 1.00 63.00 109 ALA A C 1
ATOM 872 O O . ALA A 1 109 ? -11.941 -0.530 1.715 1.00 63.00 109 ALA A O 1
ATOM 873 N N . GLU A 1 110 ? -12.166 1.556 2.462 1.00 82.19 110 GLU A N 1
ATOM 874 C CA . GLU A 1 110 ? -11.652 2.128 1.209 1.00 82.19 110 GLU A CA 1
ATOM 875 C C . GLU A 1 110 ? -10.661 3.284 1.410 1.00 82.19 110 GLU A C 1
ATOM 877 O O . GLU A 1 110 ? -10.669 3.961 2.446 1.00 82.19 110 GLU A O 1
ATOM 882 N N . ILE A 1 111 ? -9.824 3.509 0.384 1.00 89.62 111 ILE A N 1
ATOM 883 C CA . ILE A 1 111 ? -8.880 4.632 0.308 1.00 89.62 111 ILE A CA 1
ATOM 884 C C . ILE A 1 111 ? -9.657 5.949 0.335 1.00 89.62 111 ILE A C 1
ATOM 886 O O . ILE A 1 111 ? -10.549 6.180 -0.487 1.00 89.62 111 ILE A O 1
ATOM 890 N N . THR A 1 112 ? -9.268 6.831 1.252 1.00 91.81 112 THR A N 1
ATOM 891 C CA . THR A 1 112 ? -9.788 8.199 1.371 1.00 91.81 112 THR A CA 1
ATOM 892 C C . THR A 1 112 ? -8.754 9.239 0.957 1.00 91.81 112 THR A C 1
ATOM 894 O O . THR A 1 112 ? -9.129 10.326 0.519 1.00 91.81 112 THR A O 1
ATOM 897 N N . ASN A 1 113 ? -7.464 8.907 1.052 1.00 93.44 113 ASN A N 1
ATOM 898 C CA . ASN A 1 113 ? -6.365 9.832 0.811 1.00 93.44 113 ASN A CA 1
ATOM 899 C C . ASN A 1 113 ? -5.463 9.261 -0.291 1.00 93.44 113 ASN A C 1
ATOM 901 O O . ASN A 1 113 ? -4.842 8.214 -0.111 1.00 93.44 113 ASN A O 1
ATOM 905 N N . LEU A 1 114 ? -5.377 9.951 -1.430 1.00 93.56 114 LEU A N 1
ATOM 906 C CA . LEU A 1 114 ? -4.470 9.612 -2.526 1.00 93.56 114 LEU A CA 1
ATOM 907 C C . LEU A 1 114 ? -3.424 10.713 -2.675 1.00 93.56 114 LEU A C 1
ATOM 909 O O . LEU A 1 114 ? -3.767 11.864 -2.945 1.00 93.56 114 LEU A O 1
ATOM 913 N N . ASN A 1 115 ? -2.154 10.351 -2.540 1.00 94.12 115 ASN A N 1
ATOM 914 C CA . ASN A 1 115 ? -1.031 11.230 -2.839 1.00 94.12 115 ASN A CA 1
ATOM 915 C C . ASN A 1 115 ? -0.274 10.663 -4.038 1.00 94.12 115 ASN A C 1
ATOM 917 O O . ASN A 1 115 ? 0.178 9.523 -3.997 1.00 94.12 115 ASN A O 1
ATOM 921 N N . VAL A 1 116 ? -0.142 11.439 -5.106 1.00 91.62 116 VAL A N 1
ATOM 922 C CA . VAL A 1 116 ? 0.677 11.073 -6.259 1.00 91.62 116 VAL A CA 1
ATOM 923 C C . VAL A 1 116 ? 1.799 12.084 -6.366 1.00 91.62 116 VAL A C 1
ATOM 925 O O . VAL A 1 116 ? 1.550 13.285 -6.476 1.00 91.62 116 VAL A O 1
ATOM 928 N N . SER A 1 117 ? 3.033 11.595 -6.357 1.00 90.69 117 SER A N 1
ATOM 929 C CA . SER A 1 117 ? 4.201 12.435 -6.576 1.00 90.69 117 SER A CA 1
ATOM 930 C C . SER A 1 117 ? 5.120 11.873 -7.645 1.00 90.69 117 SER A C 1
ATOM 932 O O . SER A 1 117 ? 5.119 10.674 -7.909 1.00 90.69 117 SER A O 1
ATOM 934 N N . TRP A 1 118 ? 5.877 12.745 -8.292 1.00 87.69 118 TRP A N 1
ATOM 935 C CA . TRP A 1 118 ? 6.842 12.376 -9.322 1.00 87.69 118 TRP A CA 1
ATOM 936 C C . TRP A 1 118 ? 8.122 13.178 -9.137 1.00 87.69 118 TRP A C 1
ATOM 938 O O . TRP A 1 118 ? 8.075 14.380 -8.850 1.00 87.69 118 TRP A O 1
ATOM 948 N N . GLU A 1 119 ? 9.263 12.507 -9.273 1.00 81.12 119 GLU A N 1
ATOM 949 C CA . GLU A 1 119 ? 10.562 13.176 -9.331 1.00 81.12 119 GLU A CA 1
ATOM 950 C C . GLU A 1 119 ? 10.703 13.926 -10.670 1.00 81.12 119 GLU A C 1
ATOM 952 O O . GLU A 1 119 ? 10.130 13.541 -11.695 1.00 81.12 119 GLU A O 1
ATOM 957 N N . ALA A 1 120 ? 11.393 15.069 -10.653 1.00 65.19 120 ALA A N 1
ATOM 958 C CA . ALA A 1 120 ? 11.584 15.900 -11.834 1.00 65.19 120 ALA A CA 1
ATOM 959 C C . ALA A 1 120 ? 12.549 15.231 -12.828 1.00 65.19 120 ALA A C 1
ATOM 961 O O . ALA A 1 120 ? 13.750 15.484 -12.806 1.00 65.19 120 ALA A O 1
ATOM 962 N N . PHE A 1 121 ? 12.009 14.403 -13.719 1.00 66.62 121 PHE A N 1
ATOM 963 C CA . PHE A 1 121 ? 12.728 13.915 -14.894 1.00 66.62 121 PHE A CA 1
ATOM 964 C C . PHE A 1 121 ? 12.508 14.830 -16.099 1.00 66.62 121 PHE A C 1
ATOM 966 O O . PHE A 1 121 ? 11.488 15.520 -16.192 1.00 66.62 121 PHE A O 1
ATOM 973 N N . ASP A 1 122 ? 13.486 14.832 -17.009 1.00 63.41 122 ASP A N 1
ATOM 974 C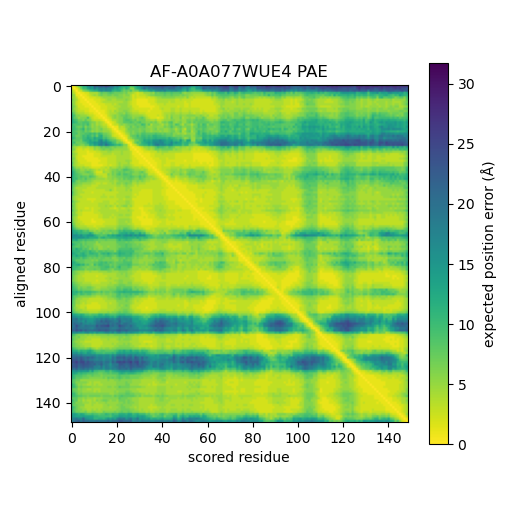 CA . ASP A 1 122 ? 13.416 15.553 -18.287 1.00 63.41 122 ASP A CA 1
ATOM 975 C C . ASP A 1 122 ? 12.275 15.023 -19.175 1.00 63.41 122 ASP A C 1
ATOM 977 O O . ASP A 1 122 ? 11.688 15.782 -19.947 1.00 63.41 122 ASP A O 1
ATOM 981 N N . ASP A 1 123 ? 11.915 13.747 -19.002 1.00 61.97 123 ASP A N 1
ATOM 982 C CA . ASP A 1 123 ? 10.739 13.126 -19.600 1.00 61.97 123 ASP A CA 1
ATOM 983 C C . ASP A 1 123 ? 9.583 13.129 -18.597 1.00 61.97 123 ASP A C 1
ATOM 985 O O . ASP A 1 123 ? 9.679 12.581 -17.498 1.00 61.97 123 ASP A O 1
ATOM 989 N N . GLU A 1 124 ? 8.470 13.758 -18.972 1.00 59.19 124 GLU A N 1
ATOM 990 C CA . GLU A 1 124 ? 7.276 13.810 -18.136 1.00 59.19 124 GLU A CA 1
ATOM 991 C C . GLU A 1 124 ? 6.665 12.399 -18.060 1.00 59.19 124 GLU A C 1
ATOM 993 O O . GLU A 1 124 ? 6.231 11.865 -19.088 1.00 59.19 124 GLU A O 1
ATOM 998 N N . PRO A 1 125 ? 6.647 11.743 -16.884 1.00 60.59 125 PRO A N 1
ATOM 999 C CA . PRO A 1 125 ? 6.146 10.384 -16.801 1.00 60.59 125 PRO A CA 1
ATOM 1000 C C . PRO A 1 125 ? 4.665 10.363 -17.178 1.00 60.59 125 PRO A C 1
ATOM 1002 O O . PRO A 1 125 ? 3.839 11.047 -16.571 1.00 60.59 125 PRO A O 1
ATOM 1005 N N . SER A 1 126 ? 4.302 9.539 -18.163 1.00 67.00 126 SER A N 1
ATOM 1006 C CA . SER A 1 126 ? 2.922 9.374 -18.634 1.00 67.00 126 SER A CA 1
ATOM 1007 C C . SER A 1 126 ? 2.090 8.508 -17.678 1.00 67.00 126 SER A C 1
ATOM 1009 O O . SER A 1 126 ? 1.398 7.578 -18.104 1.00 67.00 126 SER A O 1
ATOM 1011 N N . LEU A 1 127 ? 2.188 8.760 -16.369 1.00 76.38 127 LEU A N 1
ATOM 1012 C CA . LEU A 1 127 ? 1.485 7.980 -15.364 1.00 76.38 127 LEU A CA 1
ATOM 1013 C C . LEU A 1 127 ? -0.020 8.257 -15.457 1.00 76.38 127 LEU A C 1
ATOM 1015 O O . LEU A 1 127 ? -0.528 9.281 -15.003 1.00 76.38 127 LEU A O 1
ATOM 1019 N N . ASN A 1 128 ? -0.765 7.317 -16.032 1.00 83.62 128 ASN A N 1
ATOM 1020 C CA . ASN A 1 128 ? -2.213 7.428 -16.129 1.00 83.62 128 ASN A CA 1
ATOM 1021 C C . ASN A 1 128 ? -2.891 7.029 -14.810 1.00 83.62 128 ASN A C 1
ATOM 1023 O O . ASN A 1 128 ? -3.278 5.880 -14.641 1.00 83.62 128 ASN A O 1
ATOM 1027 N N . ILE A 1 129 ? -3.096 7.980 -13.899 1.00 86.88 129 ILE A N 1
ATOM 1028 C CA . ILE A 1 129 ? -3.760 7.730 -12.604 1.00 86.88 129 ILE A CA 1
ATOM 1029 C C . ILE A 1 129 ? -5.286 7.557 -12.697 1.00 86.88 129 ILE A C 1
ATOM 1031 O O . ILE A 1 129 ? -5.943 7.266 -11.696 1.00 86.88 129 ILE A O 1
ATOM 1035 N N . ASN A 1 130 ? -5.885 7.717 -13.884 1.00 89.88 130 ASN A N 1
ATOM 1036 C CA . ASN A 1 130 ? -7.338 7.626 -14.060 1.00 89.88 130 ASN A CA 1
ATOM 1037 C C . ASN A 1 130 ? -7.962 6.315 -13.548 1.00 89.88 130 ASN A C 1
ATOM 1039 O O . ASN A 1 130 ? -9.071 6.384 -13.015 1.00 89.88 130 ASN A O 1
ATOM 1043 N N . PRO A 1 131 ? -7.332 5.129 -13.681 1.00 90.38 131 PRO A N 1
ATOM 1044 C CA . PRO A 1 131 ? -7.868 3.898 -13.108 1.00 90.38 131 PRO A CA 1
ATOM 1045 C C . PRO A 1 131 ? -8.019 3.977 -11.583 1.00 90.38 131 PRO A C 1
ATOM 1047 O O . PRO A 1 131 ? -9.071 3.607 -11.067 1.00 90.38 131 PRO A O 1
ATOM 1050 N N . ILE A 1 132 ? -7.026 4.537 -10.882 1.00 89.69 132 ILE A N 1
ATOM 1051 C CA . ILE A 1 132 ? -7.041 4.715 -9.420 1.00 89.69 132 ILE A CA 1
ATOM 1052 C C . ILE A 1 132 ? -8.158 5.687 -9.026 1.00 89.69 132 ILE A C 1
ATOM 1054 O O . ILE A 1 132 ? -8.976 5.388 -8.158 1.00 89.69 132 ILE A O 1
ATOM 1058 N N . LEU A 1 133 ? -8.260 6.820 -9.730 1.00 90.94 133 LEU A N 1
ATOM 1059 C CA . LEU A 1 133 ? -9.319 7.803 -9.489 1.00 90.94 133 LEU A CA 1
ATOM 1060 C C . LEU A 1 133 ? -10.712 7.215 -9.721 1.00 90.94 133 LEU A C 1
ATOM 1062 O O . LEU A 1 133 ? -11.623 7.465 -8.941 1.00 90.94 133 LEU A O 1
ATOM 1066 N N . ARG A 1 134 ? -10.897 6.409 -10.774 1.00 92.25 134 ARG A N 1
ATOM 1067 C CA . ARG A 1 134 ? -12.175 5.734 -11.046 1.00 92.25 134 ARG A CA 1
ATOM 1068 C C . ARG A 1 134 ? -12.519 4.707 -9.974 1.00 92.25 134 ARG A C 1
ATOM 1070 O O . ARG A 1 134 ? -13.695 4.601 -9.634 1.00 92.25 134 ARG A O 1
ATOM 1077 N N . ARG A 1 135 ? -11.521 3.977 -9.463 1.00 90.62 135 ARG A N 1
ATOM 1078 C CA . ARG A 1 135 ? -11.684 2.968 -8.409 1.00 90.62 135 ARG A CA 1
ATOM 1079 C C . ARG A 1 135 ? -12.178 3.598 -7.110 1.00 90.62 135 ARG A C 1
ATOM 1081 O O . ARG A 1 135 ? -13.173 3.127 -6.575 1.00 90.62 135 ARG A O 1
ATOM 1088 N N . TYR A 1 136 ? -11.552 4.689 -6.673 1.00 89.81 136 TYR A N 1
ATOM 1089 C CA . TYR A 1 136 ? -11.820 5.309 -5.368 1.00 89.81 136 TYR A CA 1
ATOM 1090 C C . TYR A 1 136 ? -12.708 6.561 -5.435 1.00 89.81 136 TYR A C 1
ATOM 1092 O O . TYR A 1 136 ? -12.834 7.296 -4.461 1.00 89.81 136 TYR A O 1
ATOM 1100 N N . ARG A 1 137 ? -13.369 6.825 -6.571 1.00 90.81 137 ARG A N 1
ATOM 1101 C CA . ARG A 1 137 ? -14.132 8.069 -6.815 1.00 90.81 137 ARG A CA 1
ATOM 1102 C C . ARG A 1 137 ? -15.204 8.404 -5.771 1.00 90.81 137 ARG A C 1
ATOM 1104 O O . ARG A 1 137 ? -15.577 9.564 -5.657 1.00 90.81 137 ARG A O 1
ATOM 1111 N N . ASN A 1 138 ? -15.747 7.397 -5.086 1.00 90.50 138 ASN A N 1
ATOM 1112 C CA . ASN A 1 138 ? -16.842 7.571 -4.130 1.00 90.50 138 ASN A CA 1
ATOM 1113 C C . ASN A 1 138 ? -16.345 7.766 -2.692 1.00 90.50 138 ASN A C 1
ATOM 1115 O O . ASN A 1 138 ? -17.119 8.205 -1.848 1.00 90.50 138 ASN A O 1
ATOM 1119 N N . THR A 1 139 ? -15.082 7.439 -2.417 1.00 90.62 139 THR A N 1
ATOM 1120 C CA . THR A 1 139 ? -14.505 7.433 -1.065 1.00 90.62 139 THR A CA 1
ATOM 1121 C C . THR A 1 139 ? -13.351 8.401 -0.910 1.00 90.62 139 THR A C 1
ATOM 1123 O O . THR A 1 139 ? -13.019 8.773 0.212 1.00 90.62 139 THR A O 1
ATOM 1126 N N . LEU A 1 140 ? -12.757 8.838 -2.021 1.00 91.69 140 LEU A N 1
ATOM 1127 C CA . LEU A 1 140 ? -11.655 9.779 -2.023 1.00 91.69 140 LEU A CA 1
ATOM 1128 C C . LEU A 1 140 ? -12.099 11.133 -1.452 1.00 91.69 140 LEU A C 1
ATOM 1130 O O . LEU A 1 140 ? -12.937 11.827 -2.024 1.00 91.69 140 LEU A O 1
ATOM 1134 N N . GLN A 1 141 ? -11.504 11.507 -0.324 1.00 92.94 141 GLN A N 1
ATOM 1135 C CA . GLN A 1 141 ? -11.711 12.778 0.370 1.00 92.94 141 GLN A CA 1
ATOM 1136 C C . GLN A 1 141 ? -10.572 13.756 0.084 1.00 92.94 141 GLN A C 1
ATOM 1138 O O . GLN A 1 141 ? -10.799 14.962 -0.011 1.00 92.94 141 GLN A O 1
ATOM 1143 N N . GLN A 1 142 ? -9.351 13.239 -0.079 1.00 93.62 142 GLN A N 1
ATOM 1144 C CA . GLN A 1 142 ? -8.158 14.033 -0.331 1.00 93.62 142 GLN A CA 1
ATOM 1145 C C . GLN A 1 142 ? -7.384 13.491 -1.534 1.00 93.62 142 GLN A C 1
ATOM 1147 O O . GLN A 1 142 ? -7.052 12.308 -1.597 1.00 93.62 142 GLN A O 1
ATOM 1152 N N . LEU A 1 143 ? -7.071 14.389 -2.470 1.00 94.44 143 LEU A N 1
ATOM 1153 C CA . LEU A 1 143 ? -6.199 14.144 -3.613 1.00 94.44 143 LEU A CA 1
ATOM 1154 C C . LEU A 1 143 ? -5.068 15.170 -3.594 1.00 94.44 143 LEU A C 1
ATOM 1156 O O . LEU A 1 143 ? -5.326 16.371 -3.647 1.00 94.44 143 LEU A O 1
ATOM 1160 N N . ASP A 1 144 ? -3.833 14.690 -3.537 1.00 93.88 144 ASP A N 1
ATOM 1161 C CA . ASP A 1 144 ? -2.629 15.511 -3.598 1.00 93.88 144 ASP A CA 1
ATOM 1162 C C . ASP A 1 144 ? -1.776 15.083 -4.794 1.00 93.88 144 ASP A C 1
ATOM 1164 O O . ASP A 1 144 ? -1.566 13.893 -5.023 1.00 93.88 144 ASP A O 1
ATOM 1168 N N . LEU A 1 145 ? -1.336 16.060 -5.581 1.00 91.31 145 LEU A N 1
ATOM 1169 C CA . LEU A 1 145 ? -0.620 15.879 -6.838 1.00 91.31 145 LEU A CA 1
ATOM 1170 C C . LEU A 1 145 ? 0.625 16.768 -6.792 1.00 91.31 145 LEU A C 1
ATOM 1172 O O . LEU A 1 145 ? 0.515 17.994 -6.874 1.00 91.31 145 LEU A O 1
ATOM 1176 N N . LYS A 1 146 ? 1.804 16.163 -6.630 1.00 88.06 146 LYS A N 1
ATOM 1177 C CA . LYS A 1 146 ? 3.049 16.884 -6.334 1.00 88.06 146 LYS A CA 1
ATOM 1178 C C . LYS A 1 146 ? 4.170 16.554 -7.306 1.00 88.06 146 LYS A C 1
ATOM 1180 O O . LYS A 1 146 ? 4.579 15.409 -7.448 1.00 88.06 146 LYS A O 1
ATOM 1185 N N . LYS A 1 147 ? 4.767 17.595 -7.880 1.00 82.12 147 LYS A N 1
ATOM 1186 C CA . LYS A 1 147 ? 6.086 17.492 -8.507 1.00 82.12 147 LYS A CA 1
ATOM 1187 C C . LYS A 1 147 ? 7.151 17.745 -7.444 1.00 82.12 147 LYS A C 1
ATOM 1189 O O . LYS A 1 147 ? 7.167 18.829 -6.860 1.00 82.12 147 LYS A O 1
ATOM 1194 N N . ASN A 1 148 ? 8.021 16.770 -7.204 1.00 76.88 148 ASN A N 1
ATOM 1195 C CA . ASN A 1 148 ? 9.181 16.954 -6.338 1.00 76.88 148 ASN A CA 1
ATOM 1196 C C . ASN A 1 148 ? 10.279 17.649 -7.160 1.00 76.88 148 ASN A C 1
ATOM 1198 O O . ASN A 1 148 ? 10.663 17.149 -8.219 1.00 76.88 148 ASN A O 1
ATOM 1202 N N . ILE A 1 149 ? 10.690 18.840 -6.708 1.00 61.78 149 ILE A N 1
ATOM 1203 C CA . ILE A 1 149 ? 11.704 19.708 -7.338 1.00 61.78 149 ILE A CA 1
ATOM 1204 C C . ILE A 1 149 ? 13.055 19.472 -6.672 1.00 61.78 149 ILE A C 1
ATOM 1206 O O . ILE A 1 149 ? 13.070 19.431 -5.420 1.00 61.78 149 ILE A O 1
#

Foldseek 3Di:
DAAPQVAQEDAAEQAQDLPCVPPPLANHANHAYYHHYNHPDFCDLVSLLSVCSSHVNHFKYKDKGWQDCVCLQCVLVRQLQWAEWEWEAEDLTIIMIMTGRDDDRDPGRAHQEYAYEYEDDPDDRPDDCVSNCVRCVVRHNYYHYYYDD

pLDDT: mean 82.3, std 10.12, range [50.84, 94.5]

Secondary structure (DSSP, 8-state):
--S-TT--EEEEES-S----TTS-TTS-TT--EEEEES-SS---HHHHHHHHHH-TT--EEEEEEES--HHHHHHHHH-TT--EEEEEE-SSSEEEEEEE--SS--SS-S--EEEEEEE--SS------HHHHHHHTTT--EEEEEEE-

Solvent-accessible surface area (backbone atoms only — not comparable to full-atom values): 8329 Å² total; per-residue (Å²): 133,66,44,61,66,82,38,37,70,49,79,42,73,55,36,70,67,81,79,59,78,86,50,62,64,51,34,28,60,47,21,27,35,42,39,42,38,63,46,76,48,75,66,46,61,69,53,56,52,48,50,46,70,29,25,80,46,53,40,33,43,34,40,42,30,62,73,64,64,62,60,80,72,50,49,45,84,73,40,36,66,35,22,34,42,34,40,36,38,75,52,92,49,35,34,33,43,37,39,30,51,57,84,72,96,56,93,71,45,50,46,27,33,42,38,40,36,34,57,78,54,96,65,78,67,87,76,75,56,62,65,55,51,65,72,34,62,89,52,54,78,42,79,46,82,42,79,48,128

InterPro domains:
  IPR032675 Leucine-rich repeat domain superfamily [G3DSA:3.80.10.10] (1-149)